Protein AF-A0A934I3N7-F1 (afdb_monomer)

Secondary structure (DSSP, 8-state):
-EEEHHHHHHHHHHHHHHHHHHHHHHHHHHHHTSTT-TTHHHHHTT-S-HHHHHHHHHHHHHHHHHHHHHHHHHHHIIIIIS-S-EEEHHHHHHHHHHHHHHHHHHH--------

Organism: NCBI:txid339861

Sequence (115 aa):
MNLTSISLSYFILGIAIAAIAAYLYFKLLVTKTSPESPQKDKIIGQMKDPESWRIKNVRMANVCMFWFIVSIIIFASIKFLFRVQLISIIYLLIYAVLIVLSFIFAARVEKKAST

Solvent-accessib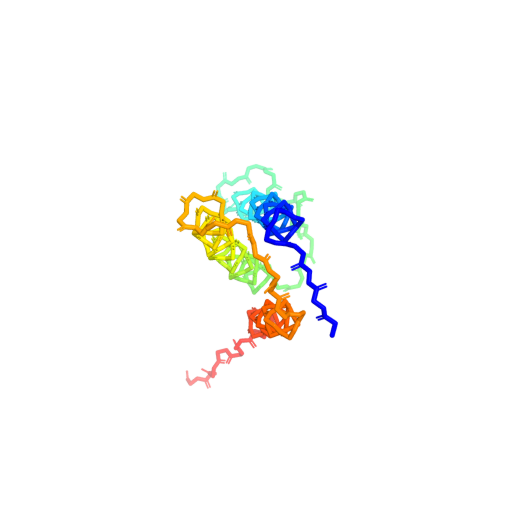le surface area (backbone atoms only — not comparable to full-atom values): 6219 Å² total; per-residue (Å²): 112,71,40,48,35,66,64,50,24,55,52,34,43,51,50,19,53,52,20,45,53,50,16,52,53,29,46,49,55,43,57,42,55,32,95,87,32,93,50,19,63,80,74,50,60,87,54,92,58,58,65,66,51,42,52,40,32,51,42,47,18,52,52,21,45,51,49,19,54,53,24,48,54,51,22,50,42,41,65,74,73,46,74,93,43,77,41,59,46,64,61,56,52,53,51,52,50,52,53,53,51,53,52,56,59,43,65,56,75,78,74,75,78,88,123

pLDDT: mean 87.74, std 12.42, range [36.28, 98.31]

Radius of gyration: 18.22 Å; Cα contacts (8 Å, |Δi|>4): 106; chains: 1; bounding box: 40×26×56 Å

Foldseek 3Di:
DWDKLVVVLVVLVVLLVVLVVLLVVLVVLLVCCPPPHPCNCVNCPPPPDVPLVSQLSVLSSVLSVVSNVVSVVSSCCSPPVDDTDIHDCVVVVVSVVVSVVSNVVSNDRPPPPPD

Nearest PDB structures (foldseek):
  6lg2-assembly1_A  TM=4.518E-01  e=8.253E+00  Corynebacterium glutamicum ATCC 13032
  8gmh-assembly2_E  TM=3.096E-01  e=4.746E+00  Streptococcus intermedius B196

Mean predicted aligned error: 6.36 Å

Structure (mmCIF, N/CA/C/O backbone):
data_AF-A0A934I3N7-F1
#
_entry.id   AF-A0A934I3N7-F1
#
loop_
_atom_site.group_PDB
_atom_site.id
_atom_site.type_symbol
_atom_site.label_atom_id
_atom_site.label_alt_id
_atom_site.label_comp_id
_atom_site.label_asym_id
_atom_site.label_entity_id
_atom_site.label_seq_id
_atom_site.pdbx_PDB_ins_code
_atom_site.Cartn_x
_atom_site.Cartn_y
_atom_site.Cartn_z
_atom_site.occupancy
_atom_site.B_iso_or_equiv
_atom_site.auth_seq_id
_atom_site.auth_comp_id
_atom_site.auth_asym_id
_atom_site.auth_atom_id
_atom_site.pdbx_PDB_model_num
ATOM 1 N N . MET A 1 1 ? 14.348 -15.223 -13.070 1.00 83.56 1 MET A N 1
ATOM 2 C CA . MET A 1 1 ? 13.288 -14.862 -14.037 1.00 83.56 1 MET A CA 1
ATOM 3 C C . MET A 1 1 ? 13.194 -13.347 -14.101 1.00 83.56 1 MET A C 1
ATOM 5 O O . MET A 1 1 ? 13.245 -12.718 -13.050 1.00 83.56 1 MET A O 1
ATOM 9 N N . ASN A 1 2 ? 13.095 -12.775 -15.300 1.00 89.12 2 ASN A N 1
ATOM 10 C CA . ASN A 1 2 ? 13.040 -11.326 -15.500 1.00 89.12 2 ASN A CA 1
ATOM 11 C C . ASN A 1 2 ? 11.679 -10.923 -16.075 1.00 89.12 2 ASN A C 1
ATOM 13 O O . ASN A 1 2 ? 11.071 -11.691 -16.816 1.00 89.12 2 ASN A O 1
ATOM 17 N N . LEU A 1 3 ? 11.219 -9.723 -15.733 1.00 87.12 3 LEU A N 1
ATOM 18 C CA . LEU A 1 3 ? 9.984 -9.117 -16.220 1.00 87.12 3 LEU A CA 1
ATOM 19 C C . LEU A 1 3 ? 10.317 -7.850 -17.004 1.00 87.12 3 LEU A C 1
ATOM 21 O O . LEU A 1 3 ? 11.291 -7.160 -16.701 1.00 87.12 3 LEU A O 1
ATOM 25 N N . THR A 1 4 ? 9.495 -7.513 -17.993 1.00 92.00 4 THR A N 1
ATOM 26 C CA . THR A 1 4 ? 9.647 -6.228 -18.685 1.00 92.00 4 THR A CA 1
ATOM 27 C C . THR A 1 4 ? 9.265 -5.081 -17.750 1.00 92.00 4 THR A C 1
ATOM 29 O O 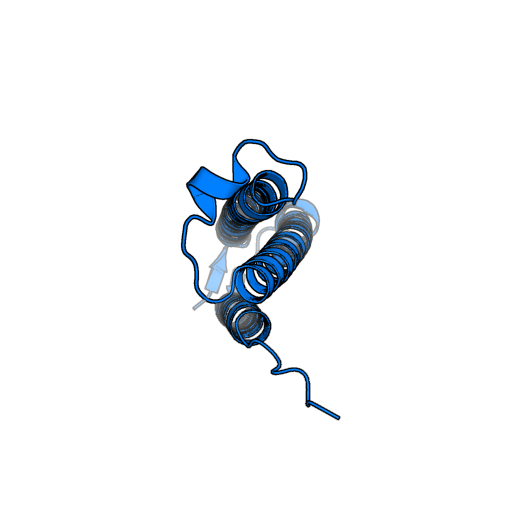. THR A 1 4 ? 8.309 -5.191 -16.974 1.00 92.00 4 THR A O 1
ATOM 32 N N . SER A 1 5 ? 9.978 -3.957 -17.834 1.00 90.12 5 SER A N 1
ATOM 33 C CA . SER A 1 5 ? 9.645 -2.751 -17.066 1.00 90.12 5 SER A CA 1
ATOM 34 C C . SER A 1 5 ? 8.216 -2.266 -17.335 1.00 90.12 5 SER A C 1
ATOM 36 O O . SER A 1 5 ? 7.541 -1.803 -16.418 1.00 90.12 5 SER A O 1
ATOM 38 N N . ILE A 1 6 ? 7.709 -2.464 -18.558 1.00 90.81 6 ILE A N 1
ATOM 39 C CA . ILE A 1 6 ? 6.329 -2.141 -18.940 1.00 90.81 6 ILE A CA 1
ATOM 40 C C . ILE A 1 6 ? 5.336 -2.955 -18.104 1.00 90.81 6 ILE A C 1
ATOM 42 O O . ILE A 1 6 ? 4.534 -2.364 -17.381 1.00 90.81 6 ILE A O 1
ATOM 46 N N . SER A 1 7 ? 5.409 -4.290 -18.148 1.00 91.69 7 SER A N 1
ATOM 47 C CA . SER A 1 7 ? 4.504 -5.157 -17.377 1.00 91.69 7 SER A CA 1
ATOM 48 C C . SER A 1 7 ? 4.611 -4.904 -15.874 1.00 91.69 7 SER A C 1
ATOM 50 O O . SER A 1 7 ? 3.598 -4.859 -15.179 1.00 91.69 7 SER A O 1
ATOM 52 N N . LEU A 1 8 ? 5.833 -4.681 -15.377 1.00 92.38 8 LEU A N 1
ATOM 53 C CA . LEU A 1 8 ? 6.070 -4.399 -13.966 1.00 92.38 8 LEU A CA 1
ATOM 54 C C . LEU A 1 8 ? 5.413 -3.081 -13.536 1.00 92.38 8 LEU A C 1
ATOM 56 O O . LEU A 1 8 ? 4.781 -3.041 -12.487 1.00 92.38 8 LEU A O 1
ATOM 60 N N . SER A 1 9 ? 5.501 -2.024 -14.352 1.00 93.94 9 SER A N 1
ATOM 61 C CA . SER A 1 9 ? 4.878 -0.733 -14.035 1.00 93.94 9 SER A CA 1
ATOM 62 C C . SER A 1 9 ? 3.363 -0.864 -13.840 1.00 93.94 9 SER A C 1
ATOM 64 O O . SER A 1 9 ? 2.836 -0.422 -12.823 1.00 93.94 9 SER A O 1
ATOM 66 N N . TYR A 1 10 ? 2.662 -1.549 -14.746 1.00 94.25 10 TYR A N 1
ATOM 67 C CA . TYR A 1 10 ? 1.216 -1.741 -14.626 1.00 94.25 1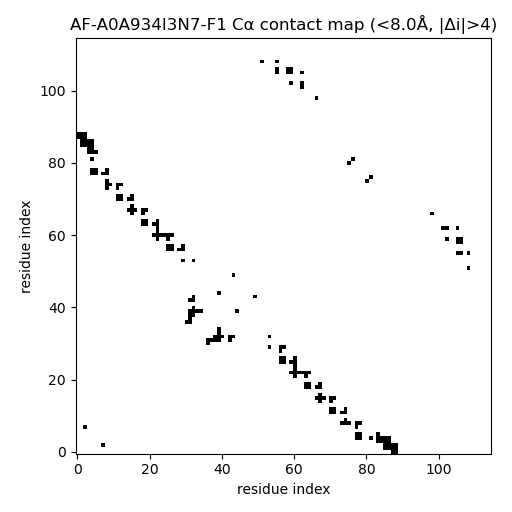0 TYR A CA 1
ATOM 68 C C . TYR A 1 10 ? 0.835 -2.651 -13.458 1.00 94.25 10 TYR A C 1
ATOM 70 O O . TYR A 1 10 ? -0.188 -2.420 -12.818 1.00 94.25 10 TYR A O 1
ATOM 78 N N . PHE A 1 11 ? 1.672 -3.635 -13.126 1.00 94.75 11 PHE A N 1
ATOM 79 C CA . PHE A 1 11 ? 1.468 -4.443 -11.928 1.00 94.75 11 PHE A CA 1
ATOM 80 C C . PHE A 1 11 ? 1.560 -3.597 -10.648 1.00 94.75 11 PHE A C 1
ATOM 82 O O . PHE A 1 11 ? 0.672 -3.661 -9.799 1.00 94.75 11 PHE A O 1
ATOM 89 N N . ILE A 1 12 ? 2.586 -2.744 -10.534 1.00 96.12 12 ILE A N 1
ATOM 90 C CA . ILE A 1 12 ? 2.736 -1.813 -9.405 1.00 96.12 12 ILE A CA 1
ATOM 91 C C . ILE A 1 12 ? 1.577 -0.804 -9.358 1.00 96.12 12 ILE A C 1
ATOM 93 O O . ILE A 1 12 ? 1.071 -0.502 -8.279 1.00 96.12 12 ILE A O 1
ATOM 97 N N . LEU A 1 13 ? 1.096 -0.327 -10.510 1.00 97.00 13 LEU A N 1
ATOM 98 C CA . LEU A 1 13 ? -0.098 0.520 -10.574 1.00 97.00 13 LEU A CA 1
ATOM 99 C C . LEU A 1 13 ? -1.344 -0.209 -10.047 1.00 97.00 13 LEU A C 1
ATOM 101 O O . LEU A 1 13 ? -2.131 0.380 -9.310 1.00 97.00 13 LEU A O 1
ATOM 105 N N . GLY A 1 14 ? -1.502 -1.495 -10.368 1.00 97.38 14 GLY A N 1
ATOM 106 C CA . GLY A 1 14 ? -2.565 -2.334 -9.813 1.00 97.38 14 GLY A CA 1
ATOM 107 C C . GLY A 1 14 ? -2.513 -2.406 -8.283 1.00 97.38 14 GLY A C 1
ATOM 108 O O . GLY A 1 14 ? -3.543 -2.253 -7.625 1.00 97.38 14 GLY A O 1
ATOM 109 N N . ILE A 1 15 ? -1.313 -2.544 -7.708 1.00 96.94 15 ILE A N 1
ATOM 110 C CA . ILE A 1 15 ? -1.116 -2.491 -6.250 1.00 96.94 15 ILE A CA 1
ATOM 111 C C . ILE A 1 15 ? -1.499 -1.117 -5.695 1.00 96.94 15 ILE A C 1
ATOM 113 O O . ILE A 1 15 ? -2.189 -1.054 -4.679 1.00 96.94 15 ILE A O 1
ATOM 117 N N . ALA A 1 16 ? -1.124 -0.022 -6.365 1.00 97.94 16 ALA A N 1
ATOM 118 C CA . ALA A 1 16 ? -1.509 1.325 -5.946 1.00 97.94 16 ALA A CA 1
ATOM 119 C C . ALA A 1 16 ? -3.038 1.479 -5.874 1.00 97.94 16 ALA A C 1
ATOM 121 O O . ALA A 1 16 ? -3.569 1.958 -4.871 1.00 97.94 16 ALA A O 1
ATOM 122 N N . ILE A 1 17 ? -3.755 1.022 -6.905 1.00 98.25 17 ILE A N 1
ATOM 123 C CA . ILE A 1 17 ? -5.223 1.074 -6.962 1.00 98.25 17 ILE A CA 1
ATOM 124 C C . ILE A 1 17 ? -5.845 0.242 -5.830 1.00 98.25 17 ILE A C 1
ATOM 126 O O . ILE A 1 17 ? -6.752 0.711 -5.140 1.00 98.25 17 ILE A O 1
ATOM 130 N N . ALA A 1 18 ? -5.337 -0.968 -5.587 1.00 97.81 18 ALA A N 1
ATOM 131 C CA . ALA A 1 18 ? -5.803 -1.799 -4.481 1.00 97.81 18 ALA A CA 1
ATOM 132 C C . ALA A 1 18 ? -5.543 -1.137 -3.114 1.00 97.81 18 ALA A C 1
ATOM 134 O O . ALA A 1 18 ? -6.413 -1.142 -2.242 1.00 97.81 18 ALA A O 1
ATOM 135 N N . ALA A 1 19 ? -4.373 -0.518 -2.938 1.00 97.38 19 ALA A N 1
ATOM 136 C CA . ALA A 1 19 ? -3.985 0.153 -1.705 1.00 97.38 19 ALA A CA 1
ATOM 137 C C . ALA A 1 19 ? -4.865 1.378 -1.407 1.00 97.38 19 ALA A C 1
ATOM 139 O O . ALA A 1 19 ? -5.324 1.530 -0.275 1.00 97.38 19 ALA A O 1
ATOM 140 N N . ILE A 1 20 ? -5.171 2.219 -2.403 1.00 98.06 20 ILE A N 1
ATOM 141 C CA . ILE A 1 20 ? -6.065 3.367 -2.187 1.00 98.06 20 ILE A CA 1
ATOM 142 C C . ILE A 1 20 ? -7.509 2.924 -1.923 1.00 98.06 20 ILE A C 1
ATOM 144 O O . ILE A 1 20 ? -8.165 3.484 -1.046 1.00 98.06 20 ILE A O 1
ATOM 148 N N . ALA A 1 21 ? -7.996 1.877 -2.599 1.00 98.00 21 ALA A N 1
ATOM 149 C CA . ALA A 1 21 ? -9.319 1.317 -2.325 1.00 98.00 21 ALA A CA 1
ATOM 150 C C . ALA A 1 21 ? -9.418 0.785 -0.883 1.00 98.00 21 ALA A C 1
ATOM 152 O O . ALA A 1 21 ? -10.376 1.091 -0.170 1.00 98.00 21 ALA A O 1
ATOM 153 N N . ALA A 1 22 ? -8.396 0.058 -0.419 1.00 96.62 22 ALA A N 1
ATOM 154 C CA . ALA A 1 22 ? -8.313 -0.424 0.957 1.00 96.62 22 ALA A CA 1
ATOM 155 C C . ALA A 1 22 ? -8.206 0.727 1.973 1.00 96.62 22 ALA A C 1
ATOM 157 O O . ALA A 1 22 ? -8.883 0.704 3.002 1.00 96.62 22 ALA A O 1
ATOM 158 N N . TYR A 1 23 ? -7.420 1.769 1.675 1.00 97.44 23 TYR A N 1
ATOM 159 C CA . TYR A 1 23 ? -7.356 2.979 2.498 1.00 97.44 23 TYR A CA 1
ATOM 160 C C . TYR A 1 23 ? -8.738 3.608 2.671 1.00 97.44 23 TYR A C 1
ATOM 162 O O . TYR A 1 23 ? -9.160 3.845 3.803 1.00 97.44 23 TYR A O 1
ATOM 170 N N . LEU A 1 24 ? -9.453 3.845 1.567 1.00 96.94 24 LEU A N 1
ATOM 171 C CA . LEU A 1 24 ? -10.787 4.439 1.596 1.00 96.94 24 LEU A CA 1
ATOM 172 C C . LEU A 1 24 ? -11.756 3.569 2.395 1.00 96.94 24 LEU A C 1
ATOM 174 O O . LEU A 1 24 ? -12.498 4.092 3.224 1.00 96.94 24 LEU A O 1
ATOM 178 N N . TYR A 1 25 ? -11.703 2.249 2.215 1.00 95.38 25 TYR A N 1
ATOM 179 C CA . TYR A 1 25 ? -12.501 1.306 2.991 1.00 95.38 25 TYR A CA 1
ATOM 180 C C . TYR A 1 25 ? -12.263 1.450 4.503 1.00 95.38 25 TYR A C 1
ATOM 182 O O . TYR A 1 25 ? -13.203 1.712 5.258 1.00 95.38 25 TYR A O 1
ATOM 190 N N . PHE A 1 26 ? -11.010 1.357 4.960 1.00 94.12 26 PHE A N 1
ATOM 191 C CA . PHE A 1 26 ? -10.689 1.475 6.385 1.00 94.12 26 PHE A CA 1
ATOM 192 C C . PHE A 1 26 ? -10.971 2.876 6.933 1.00 94.12 26 PHE A C 1
ATOM 194 O O . PHE A 1 26 ? -11.465 3.018 8.053 1.00 94.12 26 PHE A O 1
ATOM 201 N N . LYS A 1 27 ? -10.718 3.922 6.143 1.00 93.62 27 LYS A N 1
ATOM 202 C CA . LYS A 1 27 ? -11.010 5.304 6.525 1.00 93.62 27 LYS A CA 1
ATOM 203 C C . LYS A 1 27 ? -12.508 5.517 6.725 1.00 93.62 27 LYS A C 1
ATOM 205 O O . LYS A 1 27 ? -12.899 6.112 7.726 1.00 93.62 27 LYS A O 1
ATOM 210 N N . LEU A 1 28 ? -13.344 4.992 5.828 1.00 91.81 28 LEU A N 1
ATOM 211 C CA . LEU A 1 28 ? -14.800 5.054 5.952 1.00 91.81 28 LEU A CA 1
ATOM 212 C C . LEU A 1 28 ? -15.294 4.325 7.201 1.00 91.81 28 LEU A C 1
ATOM 214 O O . LEU A 1 28 ? -16.147 4.861 7.907 1.00 91.81 28 LEU A O 1
ATOM 218 N N . LEU A 1 29 ? -14.747 3.144 7.502 1.00 89.62 29 LEU A N 1
ATOM 219 C CA . LEU A 1 29 ? -15.067 2.416 8.731 1.00 89.62 29 LEU A CA 1
ATOM 220 C C . LEU A 1 29 ? -14.755 3.252 9.974 1.00 89.62 29 LEU A C 1
ATOM 222 O O . LEU A 1 29 ? -15.611 3.386 10.845 1.00 89.62 29 LEU A O 1
ATOM 226 N N . VAL A 1 30 ? -13.571 3.864 10.040 1.00 89.50 30 VAL A N 1
ATOM 227 C CA . VAL A 1 30 ? -13.171 4.721 11.167 1.00 89.50 30 VAL A CA 1
ATOM 228 C C . VAL A 1 30 ? -14.085 5.940 11.295 1.00 89.50 30 VAL A C 1
ATOM 230 O O . VAL A 1 30 ? -14.549 6.244 12.391 1.00 89.50 30 VAL A O 1
ATOM 233 N N . THR A 1 31 ? -14.385 6.631 10.193 1.00 86.88 31 THR A N 1
ATOM 234 C CA . THR A 1 31 ? -15.231 7.833 10.229 1.00 86.88 31 THR A CA 1
ATOM 235 C C . THR A 1 31 ? -16.661 7.500 10.653 1.00 86.88 31 THR A C 1
ATOM 237 O O . THR A 1 31 ? -17.229 8.180 11.504 1.00 86.88 31 THR A O 1
ATOM 240 N N . LYS A 1 32 ? -17.241 6.417 10.122 1.00 85.12 32 LYS A N 1
ATOM 241 C CA . LYS A 1 32 ? -18.614 6.005 10.452 1.00 85.12 32 LYS A CA 1
ATOM 242 C C . LYS A 1 32 ? -18.768 5.442 11.867 1.00 85.12 32 LYS A C 1
ATOM 244 O O . LYS A 1 32 ? -19.892 5.381 12.358 1.00 85.12 32 LYS A O 1
ATOM 249 N N . THR A 1 33 ? -17.668 5.066 12.517 1.00 83.06 33 THR A N 1
ATOM 250 C CA . THR A 1 33 ? -17.623 4.576 13.907 1.00 83.06 33 THR A CA 1
ATOM 251 C C . THR A 1 33 ? -17.178 5.644 14.913 1.00 83.06 33 THR A C 1
ATOM 253 O O . THR A 1 33 ? -16.982 5.342 16.089 1.00 83.06 33 THR A O 1
ATOM 256 N N . SER A 1 34 ? -17.042 6.904 14.480 1.00 78.12 34 SER A N 1
ATOM 257 C CA . SER A 1 34 ? -16.774 8.042 15.368 1.00 78.12 34 SER A CA 1
ATOM 258 C C . SER A 1 34 ? -17.908 8.242 16.394 1.00 78.12 34 SER A C 1
ATOM 260 O O . SER A 1 34 ? -19.063 7.971 16.053 1.00 78.12 34 SER A O 1
ATOM 262 N N . PRO A 1 35 ? -17.630 8.734 17.623 1.00 71.75 35 PRO A N 1
ATOM 263 C CA . PRO A 1 35 ? -18.644 8.961 18.661 1.00 71.75 35 PRO A CA 1
ATOM 264 C C . PRO A 1 35 ? -19.837 9.816 18.219 1.00 71.75 35 PRO A C 1
ATOM 266 O O . PRO A 1 35 ? -20.935 9.621 18.723 1.00 71.75 35 PRO A O 1
ATOM 269 N N . GLU A 1 36 ? -19.620 10.716 17.263 1.00 74.44 36 GLU A N 1
ATOM 270 C CA . GLU A 1 36 ? -20.614 11.660 16.737 1.00 74.44 36 GLU A CA 1
ATOM 271 C C . GLU A 1 36 ? -21.421 11.102 15.547 1.00 74.44 36 GLU A C 1
ATOM 273 O O . GLU A 1 36 ? -22.320 11.763 15.034 1.00 74.44 36 GLU A O 1
ATOM 278 N N . SER A 1 37 ? -21.105 9.893 15.065 1.00 74.81 37 SER A N 1
ATOM 279 C CA . SER A 1 37 ? -21.750 9.315 13.883 1.00 74.81 37 SER A CA 1
ATOM 280 C C . SER A 1 37 ? -23.062 8.602 14.241 1.00 74.81 37 SER A C 1
ATOM 282 O O . SER A 1 37 ? -23.042 7.664 15.041 1.00 74.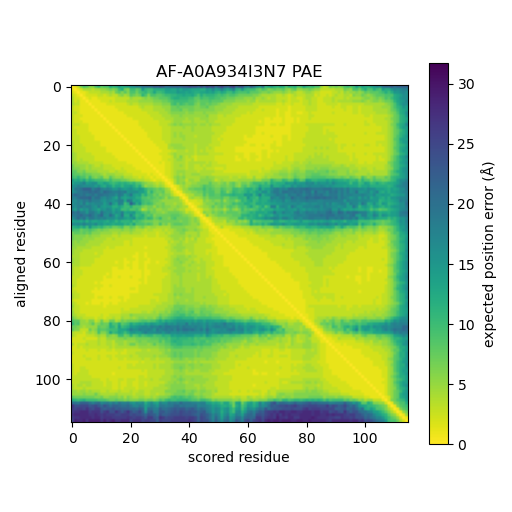81 37 SER A O 1
ATOM 284 N N . PRO A 1 38 ? -24.184 8.900 13.558 1.00 71.62 38 PRO A N 1
ATOM 285 C CA . PRO A 1 38 ? -25.447 8.179 13.747 1.00 71.62 38 PRO A CA 1
ATOM 286 C C . PRO A 1 38 ? -25.384 6.718 13.266 1.00 71.62 38 PRO A C 1
ATOM 288 O O . PRO A 1 38 ? -26.271 5.924 13.559 1.00 71.62 38 PRO A O 1
ATOM 291 N N . GLN A 1 39 ? -24.341 6.335 12.515 1.00 74.88 39 GLN A N 1
ATOM 292 C CA . GLN A 1 39 ? -24.134 4.959 12.039 1.00 74.88 39 GLN A CA 1
ATOM 293 C C . GLN A 1 39 ? -23.287 4.110 12.997 1.00 74.88 39 GLN A C 1
ATOM 295 O O . GLN A 1 39 ? -23.070 2.927 12.722 1.00 74.88 39 GLN A O 1
ATOM 300 N N . LYS A 1 40 ? -22.817 4.688 14.111 1.00 74.62 40 LYS A N 1
ATOM 301 C CA . LYS A 1 40 ? -21.937 4.028 15.079 1.00 74.62 40 LYS A CA 1
ATOM 302 C C . LYS A 1 40 ? -22.539 2.723 15.599 1.00 74.62 40 LYS A C 1
ATOM 304 O O . LYS A 1 40 ? -21.903 1.679 15.476 1.00 74.62 40 LYS A O 1
ATOM 309 N N . ASP A 1 41 ? -23.777 2.755 16.082 1.00 73.38 41 ASP A N 1
ATOM 310 C CA . ASP A 1 41 ? -24.421 1.585 16.697 1.00 73.38 41 ASP A CA 1
ATOM 311 C C . ASP A 1 41 ? -24.730 0.478 15.681 1.00 73.38 41 ASP A C 1
ATOM 313 O O . ASP A 1 41 ? -24.736 -0.700 16.027 1.00 73.38 41 ASP A O 1
ATOM 317 N N . LYS A 1 42 ? -24.887 0.826 14.395 1.00 77.31 42 LYS A N 1
ATOM 318 C CA . LYS A 1 42 ? -25.091 -0.150 13.312 1.00 77.31 42 LYS A CA 1
ATOM 319 C C . LYS A 1 42 ? -23.816 -0.924 12.958 1.00 77.31 42 LYS A C 1
ATOM 321 O O . LYS A 1 42 ? -23.907 -2.049 12.477 1.00 77.31 42 LYS A O 1
ATOM 326 N N . ILE A 1 43 ? -22.643 -0.316 13.144 1.00 74.50 43 ILE A N 1
ATOM 327 C CA . ILE A 1 43 ? -21.347 -0.903 12.763 1.00 74.50 43 ILE A CA 1
ATOM 328 C C . ILE A 1 43 ? -20.651 -1.533 13.972 1.00 74.50 43 ILE A C 1
ATOM 330 O O . ILE A 1 43 ? -20.097 -2.622 13.862 1.00 74.50 43 ILE A O 1
ATOM 334 N N . ILE A 1 44 ? -20.674 -0.849 15.116 1.00 76.62 44 ILE A N 1
ATOM 335 C CA . ILE A 1 44 ? -20.037 -1.309 16.351 1.00 76.62 44 ILE A CA 1
ATOM 336 C C . ILE A 1 44 ? -20.949 -2.280 17.113 1.00 76.62 44 ILE A C 1
ATOM 338 O O . ILE A 1 44 ? -20.461 -3.273 17.652 1.00 76.62 44 ILE A O 1
ATOM 342 N N . GLY A 1 45 ? -22.261 -2.023 17.143 1.00 77.00 45 GLY A N 1
ATOM 343 C CA . GLY A 1 45 ? -23.248 -2.868 17.818 1.00 77.00 45 GLY A CA 1
ATOM 344 C C . GLY A 1 45 ? -22.832 -3.240 19.243 1.00 77.00 45 GLY A C 1
ATOM 345 O O . GLY A 1 45 ? -22.523 -2.373 20.056 1.00 77.00 45 GLY A O 1
ATOM 346 N N . GLN A 1 46 ? -22.783 -4.547 19.524 1.00 79.19 46 GLN A N 1
ATOM 347 C CA . GLN A 1 46 ? -22.336 -5.110 20.806 1.00 79.19 46 GLN A CA 1
ATOM 348 C C . GLN A 1 46 ? -20.877 -5.606 20.787 1.00 79.19 46 GLN A C 1
ATOM 350 O O . GLN A 1 46 ? -20.544 -6.609 21.420 1.00 79.19 46 GLN A O 1
ATOM 355 N N . MET A 1 47 ? -19.983 -4.948 20.039 1.00 81.50 47 MET A N 1
ATOM 356 C CA . MET A 1 47 ? -18.557 -5.292 20.068 1.00 81.50 47 MET A CA 1
ATOM 357 C C . MET A 1 47 ? -17.978 -5.188 21.481 1.00 81.50 47 MET A C 1
ATOM 359 O O . MET A 1 47 ? -18.113 -4.171 22.153 1.00 81.50 47 MET A O 1
ATOM 363 N N . LYS A 1 48 ? -17.236 -6.228 21.879 1.00 79.88 48 LYS A N 1
ATOM 364 C CA . LYS A 1 48 ? -16.566 -6.314 23.183 1.00 79.88 48 LYS A CA 1
ATOM 365 C C . LYS A 1 48 ? -15.514 -5.217 23.405 1.00 79.88 48 LYS A C 1
ATOM 367 O O . LYS A 1 48 ? -15.364 -4.757 24.529 1.00 79.88 48 LYS A O 1
ATOM 372 N N . ASP A 1 49 ? -14.774 -4.832 22.362 1.00 83.88 49 ASP A N 1
ATOM 373 C CA . ASP A 1 49 ? -13.726 -3.801 22.438 1.00 83.88 49 ASP A CA 1
ATOM 374 C C . ASP A 1 49 ? -13.689 -2.936 21.160 1.00 83.88 49 ASP A C 1
ATOM 376 O O . ASP A 1 49 ? -12.927 -3.205 20.220 1.00 83.88 49 ASP A O 1
ATOM 380 N N . PRO A 1 50 ? -14.555 -1.912 21.087 1.00 84.62 50 PRO A N 1
ATOM 381 C CA . PRO A 1 50 ? -14.706 -1.087 19.896 1.00 84.62 50 PRO A CA 1
ATOM 382 C C . PRO A 1 50 ? -13.549 -0.107 19.680 1.00 84.62 50 PRO A C 1
ATOM 384 O O . PRO A 1 50 ? -13.223 0.217 18.536 1.00 84.62 50 PRO A O 1
ATOM 387 N N . GLU A 1 51 ? -12.888 0.340 20.750 1.00 84.62 51 GLU A N 1
ATOM 388 C CA . GLU A 1 51 ? -11.759 1.269 20.649 1.00 84.62 51 GLU A CA 1
ATOM 389 C C . GLU A 1 51 ? -10.522 0.578 20.076 1.00 84.62 51 GLU A C 1
ATOM 391 O O . GLU A 1 51 ? -9.930 1.090 19.122 1.00 84.62 51 GLU A O 1
ATOM 396 N N . SER A 1 52 ? -10.167 -0.619 20.556 1.00 86.38 52 SER A N 1
ATOM 397 C CA . SER A 1 52 ? -9.049 -1.372 19.970 1.00 86.38 52 SER A CA 1
ATOM 398 C C . SER A 1 52 ? -9.307 -1.727 18.506 1.00 86.38 52 SER A C 1
ATOM 400 O O . SER A 1 52 ? -8.395 -1.656 17.675 1.00 86.38 52 SER A O 1
ATOM 402 N N . TRP A 1 53 ? -10.555 -2.059 18.156 1.00 87.81 53 TRP A N 1
ATOM 403 C CA . TRP A 1 53 ? -10.946 -2.284 16.766 1.00 87.81 53 TRP A CA 1
ATOM 404 C C . TRP A 1 53 ? -10.760 -1.017 15.921 1.00 87.81 53 TRP A C 1
ATOM 406 O O . TRP A 1 53 ? -10.162 -1.074 14.842 1.00 87.81 53 TRP A O 1
ATOM 416 N N . ARG A 1 54 ? -11.195 0.147 16.414 1.00 87.88 54 ARG A N 1
ATOM 417 C CA . ARG A 1 54 ? -11.036 1.427 15.710 1.00 87.88 54 ARG A CA 1
ATOM 418 C C . ARG A 1 54 ? -9.563 1.787 15.519 1.00 87.88 54 ARG A C 1
ATOM 420 O O . ARG A 1 54 ? -9.167 2.118 14.402 1.00 87.88 54 ARG A O 1
ATOM 427 N N . ILE A 1 55 ? -8.736 1.650 16.558 1.00 89.44 55 ILE A N 1
ATOM 428 C CA . ILE A 1 55 ? -7.283 1.889 16.496 1.00 89.44 55 ILE A CA 1
ATOM 429 C C . ILE A 1 55 ? -6.632 0.992 15.438 1.00 89.44 55 ILE A C 1
ATOM 431 O O . ILE A 1 55 ? -5.824 1.465 14.635 1.00 89.44 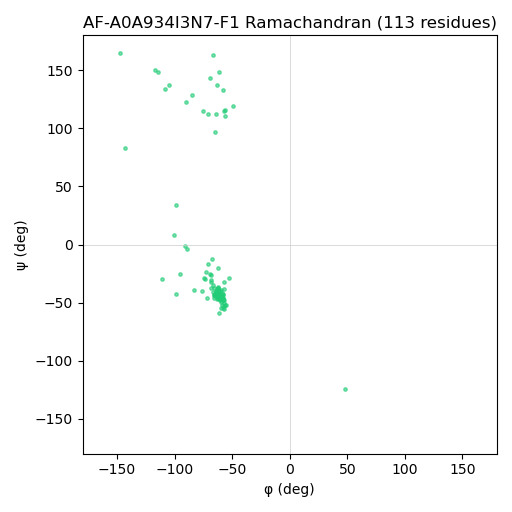55 ILE A O 1
ATOM 435 N N . LYS A 1 56 ? -7.011 -0.290 15.385 1.00 90.50 56 LYS A N 1
ATOM 436 C CA . LYS A 1 56 ? -6.512 -1.221 14.367 1.00 90.50 56 LYS A CA 1
ATOM 437 C C . LYS A 1 56 ? -6.874 -0.759 12.954 1.00 90.50 56 LYS A C 1
ATOM 439 O O . LYS A 1 56 ? -6.006 -0.748 12.086 1.00 90.50 56 LYS A O 1
ATOM 444 N N . ASN A 1 57 ? -8.114 -0.330 12.719 1.00 92.50 57 ASN A N 1
ATOM 445 C CA . ASN A 1 57 ? -8.531 0.166 11.404 1.00 92.50 57 ASN A CA 1
ATOM 446 C C . ASN A 1 57 ? -7.839 1.482 11.018 1.00 92.50 57 ASN A C 1
ATOM 448 O O . ASN A 1 57 ? -7.480 1.652 9.856 1.00 92.50 57 ASN A O 1
ATOM 452 N N . VAL A 1 58 ? -7.570 2.380 11.974 1.00 93.38 58 VAL A N 1
ATOM 453 C CA . VAL A 1 58 ? -6.750 3.584 11.732 1.00 93.38 58 VAL A CA 1
ATOM 454 C C . VAL A 1 58 ? -5.337 3.201 11.289 1.00 93.38 58 VAL A C 1
ATOM 456 O O . VAL A 1 58 ? -4.848 3.716 10.284 1.00 93.38 58 VAL A O 1
ATOM 459 N N . ARG A 1 59 ? -4.686 2.268 12.000 1.00 93.75 59 ARG A N 1
ATOM 460 C CA . ARG A 1 59 ? -3.349 1.770 11.632 1.00 93.75 59 ARG A CA 1
ATOM 461 C C . ARG A 1 59 ? -3.357 1.142 10.234 1.00 93.75 59 ARG A C 1
ATOM 463 O O . ARG A 1 59 ? -2.486 1.456 9.427 1.00 93.75 59 ARG A O 1
ATOM 470 N N . MET A 1 60 ? -4.365 0.326 9.923 1.00 95.12 60 MET A N 1
ATOM 471 C CA . MET A 1 60 ? -4.524 -0.287 8.599 1.00 95.12 60 MET A CA 1
ATOM 472 C C . MET A 1 60 ? -4.726 0.744 7.491 1.00 95.12 60 MET A C 1
ATOM 474 O O . MET A 1 60 ? -4.084 0.636 6.447 1.00 95.12 60 MET A O 1
ATOM 478 N N . ALA A 1 61 ? -5.553 1.769 7.721 1.00 96.06 61 ALA A N 1
ATOM 479 C CA . ALA A 1 61 ? -5.714 2.870 6.778 1.00 96.06 61 ALA A CA 1
ATOM 480 C C . ALA A 1 61 ? -4.360 3.542 6.495 1.00 96.06 61 ALA A C 1
ATOM 482 O O . ALA A 1 61 ? -3.980 3.701 5.338 1.00 96.06 61 ALA A O 1
ATOM 483 N N . ASN A 1 62 ? -3.581 3.855 7.533 1.00 95.38 62 ASN A N 1
ATOM 484 C CA . ASN A 1 62 ? -2.275 4.495 7.365 1.00 95.38 62 ASN A CA 1
ATOM 485 C C . ASN A 1 62 ? -1.286 3.624 6.574 1.00 95.38 62 A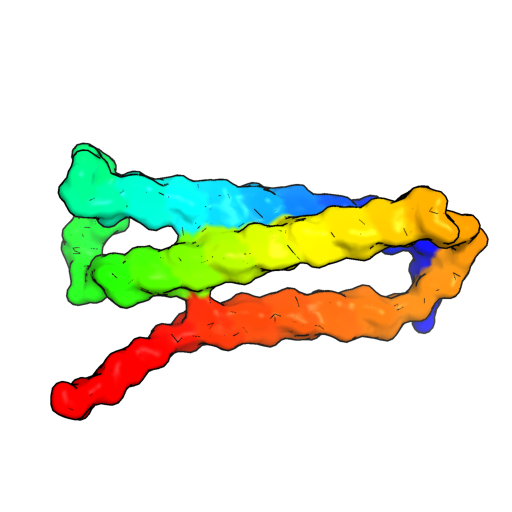SN A C 1
ATOM 487 O O . ASN A 1 62 ? -0.608 4.137 5.687 1.00 95.38 62 ASN A O 1
ATOM 491 N N . VAL A 1 63 ? -1.236 2.312 6.836 1.00 96.75 63 VAL A N 1
ATOM 492 C CA . VAL A 1 63 ? -0.398 1.379 6.060 1.00 96.75 63 VAL A CA 1
ATOM 493 C C . VAL A 1 63 ? -0.831 1.317 4.598 1.00 96.75 63 VAL A C 1
ATOM 495 O O . VAL A 1 63 ? 0.018 1.354 3.709 1.00 96.75 63 VAL A O 1
ATOM 498 N N . CYS A 1 64 ? -2.137 1.273 4.326 1.00 97.44 64 CYS A N 1
ATOM 499 C CA . CYS A 1 64 ? -2.651 1.289 2.957 1.00 97.44 64 CYS A CA 1
ATOM 500 C C . CYS A 1 64 ? -2.277 2.591 2.233 1.00 97.44 64 CYS A C 1
ATOM 502 O O . CYS A 1 64 ? -1.816 2.550 1.095 1.00 97.44 64 CYS A O 1
ATOM 504 N N . MET A 1 65 ? -2.403 3.739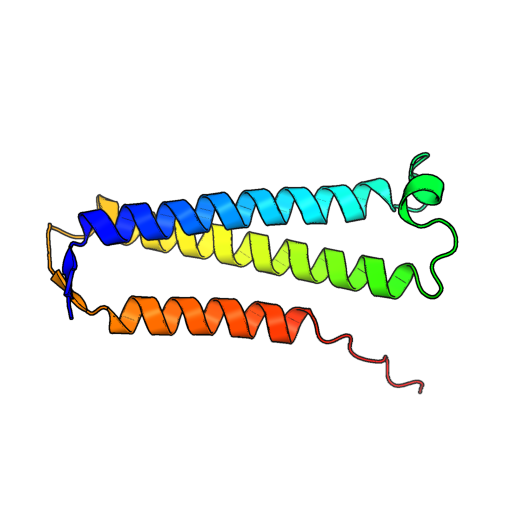 2.905 1.00 97.75 65 MET A N 1
ATOM 505 C CA . MET A 1 65 ? -2.013 5.035 2.343 1.00 97.75 65 MET A CA 1
ATOM 506 C C . MET A 1 65 ? -0.508 5.106 2.059 1.00 97.75 65 MET A C 1
ATOM 508 O O . MET A 1 65 ? -0.101 5.569 0.995 1.00 97.75 65 MET A O 1
ATOM 512 N N . PHE A 1 66 ? 0.321 4.607 2.978 1.00 97.69 66 PHE A N 1
ATOM 513 C CA . PHE A 1 66 ? 1.766 4.512 2.782 1.00 97.69 66 PHE A CA 1
ATOM 514 C C . PHE A 1 66 ? 2.105 3.692 1.531 1.00 97.69 66 PHE A C 1
ATOM 516 O O . PHE A 1 66 ? 2.833 4.166 0.659 1.00 97.69 66 PHE A O 1
ATOM 523 N N . TRP A 1 67 ? 1.528 2.494 1.397 1.00 98.00 67 TRP A N 1
ATOM 524 C CA . TRP A 1 67 ? 1.794 1.636 0.244 1.00 98.00 67 TRP A CA 1
ATOM 525 C C . TRP A 1 67 ? 1.228 2.187 -1.059 1.00 98.00 67 TRP A C 1
ATOM 527 O O . TRP A 1 67 ? 1.853 1.987 -2.098 1.00 98.00 67 TRP A O 1
ATOM 537 N N . PHE A 1 68 ? 0.123 2.935 -1.030 1.00 98.31 68 PHE A N 1
ATOM 538 C CA . PHE A 1 68 ? -0.346 3.687 -2.192 1.00 98.31 68 PHE A CA 1
ATOM 539 C C . PHE A 1 68 ? 0.713 4.691 -2.666 1.00 98.31 68 PHE A C 1
ATOM 541 O O . PHE A 1 68 ? 1.113 4.648 -3.829 1.00 98.31 68 PHE A O 1
ATOM 548 N N . ILE A 1 69 ? 1.224 5.537 -1.764 1.00 98.12 69 ILE A N 1
ATOM 549 C CA . ILE A 1 69 ? 2.242 6.548 -2.091 1.00 98.12 69 ILE A CA 1
ATOM 550 C C . ILE A 1 69 ? 3.507 5.880 -2.644 1.00 98.12 69 ILE A C 1
ATOM 552 O O . ILE A 1 69 ? 3.981 6.249 -3.718 1.00 98.12 69 ILE A O 1
ATOM 556 N N . VAL A 1 70 ? 4.023 4.85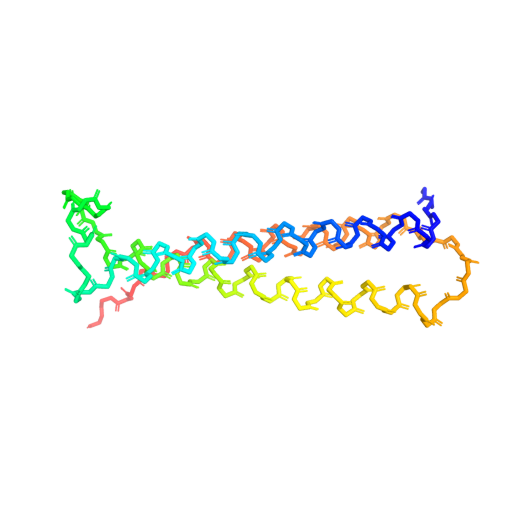8 -1.955 1.00 97.81 70 VAL A N 1
ATOM 557 C CA . VAL A 1 70 ? 5.214 4.116 -2.393 1.00 97.81 70 VAL A CA 1
ATOM 558 C C . VAL A 1 70 ? 4.991 3.468 -3.762 1.00 97.81 70 VAL A C 1
ATOM 560 O O . VAL A 1 70 ? 5.854 3.572 -4.633 1.00 97.81 70 VAL A O 1
ATOM 563 N N . SER A 1 71 ? 3.831 2.841 -3.989 1.00 97.62 71 SER A N 1
ATOM 564 C CA . SER A 1 71 ? 3.495 2.225 -5.281 1.00 97.62 71 SER A CA 1
ATOM 565 C C . SER A 1 71 ? 3.464 3.258 -6.403 1.00 97.62 71 SER A C 1
ATOM 567 O O . SER A 1 71 ? 4.010 3.008 -7.472 1.00 97.62 71 SER A O 1
ATOM 569 N N . ILE A 1 72 ? 2.873 4.433 -6.170 1.00 97.69 72 ILE A N 1
ATOM 570 C CA . ILE A 1 72 ? 2.820 5.507 -7.168 1.00 97.69 72 ILE A CA 1
ATOM 571 C C . ILE A 1 72 ? 4.218 6.033 -7.495 1.00 97.69 72 ILE A C 1
ATOM 573 O O . ILE A 1 72 ? 4.531 6.214 -8.671 1.00 97.69 72 ILE A O 1
ATOM 577 N N . ILE A 1 73 ? 5.080 6.220 -6.491 1.00 97.00 73 ILE A N 1
ATOM 578 C CA . ILE A 1 73 ? 6.468 6.657 -6.705 1.00 97.00 73 ILE A CA 1
ATOM 579 C C . ILE A 1 73 ? 7.232 5.625 -7.541 1.00 97.00 73 ILE A C 1
ATOM 581 O O . ILE A 1 73 ? 7.888 5.985 -8.522 1.00 97.00 73 ILE A O 1
ATOM 585 N N . ILE A 1 74 ? 7.124 4.338 -7.197 1.00 95.31 74 ILE A N 1
ATOM 586 C CA . ILE A 1 74 ? 7.787 3.257 -7.937 1.00 95.31 74 ILE A CA 1
ATOM 587 C C . ILE A 1 74 ? 7.227 3.161 -9.360 1.00 95.31 74 ILE A C 1
ATOM 589 O O . ILE A 1 74 ? 7.999 3.067 -10.312 1.00 95.31 74 ILE A O 1
ATOM 593 N N . PHE A 1 75 ? 5.905 3.235 -9.528 1.00 95.94 75 PHE A N 1
ATOM 594 C CA . PHE A 1 75 ? 5.257 3.245 -10.837 1.00 95.94 75 PHE A CA 1
ATOM 595 C C . PHE A 1 75 ? 5.773 4.391 -11.706 1.00 95.94 75 PHE A C 1
ATOM 597 O O . PHE A 1 75 ? 6.231 4.142 -12.819 1.00 95.94 75 PHE A O 1
ATOM 604 N N . ALA A 1 76 ? 5.744 5.624 -11.195 1.00 94.94 76 ALA A N 1
ATOM 605 C CA . ALA A 1 76 ? 6.214 6.795 -11.923 1.00 94.94 76 ALA A CA 1
ATOM 606 C C . ALA A 1 76 ? 7.699 6.663 -12.286 1.00 94.94 76 ALA A C 1
ATOM 608 O O . ALA A 1 76 ? 8.091 6.959 -13.415 1.00 94.94 76 ALA A O 1
ATOM 609 N N . SER A 1 77 ? 8.506 6.126 -11.369 1.00 92.62 77 SER A N 1
ATOM 610 C CA . SER A 1 77 ? 9.922 5.859 -11.617 1.00 92.62 77 SER A CA 1
ATOM 611 C C . SER A 1 77 ? 10.107 4.886 -12.777 1.00 92.62 77 SER A C 1
ATOM 613 O O . SER A 1 77 ? 10.761 5.214 -13.762 1.00 92.62 77 SER A O 1
ATOM 615 N N . ILE A 1 78 ? 9.469 3.716 -12.723 1.00 91.75 78 ILE A N 1
ATOM 616 C CA . ILE A 1 78 ? 9.580 2.695 -13.775 1.00 91.75 78 ILE A CA 1
ATOM 617 C C . ILE A 1 78 ? 9.015 3.195 -15.109 1.00 91.75 78 ILE A C 1
ATOM 619 O O . ILE A 1 78 ? 9.597 2.918 -16.155 1.00 91.75 78 ILE A O 1
ATOM 623 N N . LYS A 1 79 ? 7.895 3.925 -15.085 1.00 90.75 79 LYS A N 1
ATOM 624 C CA . LYS A 1 79 ? 7.174 4.346 -16.289 1.00 90.75 79 LYS A CA 1
ATOM 625 C C . LYS A 1 79 ? 7.847 5.504 -17.025 1.00 90.75 79 LYS A C 1
ATOM 627 O O . LYS A 1 79 ? 7.826 5.499 -18.253 1.00 90.75 79 LYS A O 1
ATOM 632 N N . PHE A 1 80 ? 8.386 6.487 -16.300 1.00 89.44 80 PHE A N 1
ATOM 633 C CA . PHE A 1 80 ? 8.866 7.742 -16.890 1.00 89.44 80 PHE A CA 1
ATOM 634 C C . PHE A 1 80 ? 10.389 7.904 -16.857 1.00 89.44 80 PHE A C 1
ATOM 636 O O . PHE A 1 80 ? 10.932 8.554 -17.745 1.00 89.44 80 PHE A O 1
ATOM 643 N N . LEU A 1 81 ? 11.085 7.330 -15.868 1.00 84.19 81 LEU A N 1
ATOM 644 C CA . LEU A 1 81 ? 12.533 7.530 -15.700 1.00 84.19 81 LEU A CA 1
ATOM 645 C C . LEU A 1 81 ? 13.376 6.424 -16.352 1.00 84.19 81 LEU A C 1
ATOM 647 O O . LEU A 1 81 ? 14.521 6.672 -16.725 1.00 84.19 81 LEU A O 1
ATOM 651 N N . PHE A 1 82 ? 12.834 5.215 -16.527 1.00 80.75 82 PHE A N 1
ATOM 652 C CA . PHE A 1 82 ? 13.577 4.085 -17.092 1.00 80.75 82 PHE A CA 1
ATOM 653 C C . PHE A 1 82 ? 13.185 3.786 -18.546 1.00 80.75 82 PHE A C 1
ATOM 655 O O . PHE A 1 82 ? 12.006 3.728 -18.895 1.00 80.75 82 PHE A O 1
ATOM 662 N N . ARG A 1 83 ? 14.185 3.518 -19.402 1.00 78.44 83 ARG A N 1
ATOM 663 C CA . ARG A 1 83 ? 13.957 2.918 -20.730 1.00 78.44 83 ARG A CA 1
ATOM 664 C C . ARG A 1 83 ? 13.449 1.480 -20.583 1.00 78.44 83 ARG A C 1
ATOM 666 O O . ARG A 1 83 ? 13.566 0.866 -19.522 1.00 78.44 83 ARG A O 1
ATOM 673 N N . VAL A 1 84 ? 12.881 0.934 -21.659 1.00 82.62 84 VAL A N 1
ATOM 674 C CA . VAL A 1 84 ? 12.416 -0.461 -21.694 1.00 82.62 84 VAL A CA 1
ATOM 675 C C . VAL A 1 84 ? 13.586 -1.390 -21.368 1.00 82.62 84 VAL A C 1
ATOM 677 O O . VAL A 1 84 ? 14.564 -1.442 -22.108 1.00 82.62 84 VAL A O 1
ATOM 680 N N . GLN A 1 85 ? 13.488 -2.096 -20.242 1.00 88.12 85 GLN A N 1
ATOM 681 C CA . GLN A 1 85 ? 14.533 -2.989 -19.746 1.00 88.12 85 GLN A CA 1
ATOM 682 C C . GLN A 1 85 ? 13.934 -4.184 -19.005 1.00 88.12 85 GLN A C 1
ATOM 684 O O . GLN A 1 85 ? 12.758 -4.185 -18.627 1.00 88.12 85 GLN A O 1
ATOM 689 N N . LEU A 1 86 ? 14.762 -5.205 -18.801 1.00 88.50 86 LEU A N 1
ATOM 690 C CA . LEU A 1 86 ? 14.419 -6.394 -18.035 1.00 88.50 86 LEU A CA 1
ATOM 691 C C . LEU A 1 86 ? 14.784 -6.182 -16.565 1.00 88.50 86 LEU A C 1
ATOM 693 O O . LEU A 1 86 ? 15.938 -5.928 -16.235 1.00 88.50 86 LEU A O 1
ATOM 697 N N . ILE A 1 87 ? 13.797 -6.305 -15.684 1.00 88.75 87 ILE A N 1
ATOM 698 C CA . ILE A 1 87 ? 13.955 -6.170 -14.235 1.00 88.75 87 ILE A CA 1
ATOM 699 C C . ILE A 1 87 ? 13.809 -7.556 -13.607 1.00 88.75 87 ILE A C 1
ATOM 701 O O . ILE A 1 87 ? 12.898 -8.313 -13.946 1.00 88.75 87 ILE A O 1
ATOM 705 N N . SER A 1 88 ? 14.714 -7.905 -12.692 1.00 91.62 88 SER A N 1
ATOM 706 C CA . SER A 1 88 ? 14.662 -9.188 -11.984 1.00 91.62 88 SER A CA 1
ATOM 707 C C . SER A 1 88 ? 13.399 -9.299 -11.130 1.00 91.62 88 SER A C 1
ATOM 709 O O . SER A 1 88 ? 13.048 -8.371 -10.398 1.00 91.62 88 SER A O 1
ATOM 711 N N . ILE A 1 89 ? 12.746 -10.464 -11.158 1.00 91.19 89 ILE A N 1
ATOM 712 C CA . ILE A 1 89 ? 11.559 -10.726 -10.332 1.00 91.19 89 ILE A CA 1
ATOM 713 C C . ILE A 1 89 ? 11.846 -10.652 -8.826 1.00 91.19 89 ILE A C 1
ATOM 715 O O . ILE A 1 89 ? 10.929 -10.449 -8.036 1.00 91.19 89 ILE A O 1
ATOM 719 N N . ILE A 1 90 ? 13.109 -10.781 -8.410 1.00 93.00 90 ILE A N 1
ATOM 720 C CA . ILE A 1 90 ? 13.501 -10.720 -6.995 1.00 93.00 90 ILE A CA 1
ATOM 721 C C . ILE A 1 90 ? 13.048 -9.398 -6.358 1.00 93.00 90 ILE A C 1
ATOM 723 O O . ILE A 1 90 ? 12.555 -9.408 -5.233 1.00 93.00 90 ILE A O 1
ATOM 727 N N . TYR A 1 91 ? 13.118 -8.279 -7.088 1.00 90.88 91 TYR A N 1
ATOM 728 C CA . TYR A 1 91 ? 12.642 -6.986 -6.586 1.00 90.88 91 TYR A CA 1
ATOM 729 C C . TYR A 1 91 ? 11.140 -6.991 -6.293 1.00 90.88 91 TYR A C 1
ATOM 731 O O . TYR A 1 91 ? 10.707 -6.428 -5.291 1.00 90.88 91 TYR A O 1
ATOM 739 N N . LEU A 1 92 ? 10.350 -7.674 -7.126 1.00 91.88 92 LEU A N 1
ATOM 740 C CA . LEU A 1 92 ? 8.913 -7.826 -6.917 1.00 91.88 92 LEU A CA 1
ATOM 741 C C . LEU A 1 92 ? 8.608 -8.670 -5.674 1.00 91.88 92 LEU A C 1
ATOM 743 O O . LEU A 1 92 ? 7.708 -8.337 -4.908 1.00 91.88 92 LEU A O 1
ATOM 747 N N . LEU A 1 93 ? 9.370 -9.746 -5.461 1.00 94.31 93 LEU A N 1
ATOM 748 C CA . LEU A 1 93 ? 9.213 -10.609 -4.290 1.00 94.31 93 LEU A CA 1
ATOM 749 C C . LEU A 1 93 ? 9.559 -9.867 -2.999 1.00 94.31 93 LEU A C 1
ATOM 751 O O . LEU A 1 93 ? 8.783 -9.914 -2.049 1.00 94.31 93 LEU A O 1
ATOM 755 N N . ILE A 1 94 ? 10.676 -9.133 -2.978 1.00 95.69 94 ILE A N 1
ATOM 756 C CA . ILE A 1 94 ? 11.055 -8.288 -1.836 1.00 95.69 94 ILE A CA 1
ATOM 757 C C . ILE A 1 94 ? 9.948 -7.270 -1.553 1.00 95.69 94 ILE A C 1
ATOM 759 O O . ILE A 1 94 ? 9.519 -7.123 -0.410 1.00 95.69 94 ILE A O 1
ATOM 763 N N . TYR A 1 95 ? 9.440 -6.613 -2.595 1.00 94.94 95 TYR A N 1
ATOM 764 C CA . TYR A 1 95 ? 8.360 -5.642 -2.475 1.00 94.94 95 TYR A CA 1
ATOM 765 C C . TYR A 1 95 ? 7.089 -6.247 -1.854 1.00 94.94 95 TYR A C 1
ATOM 767 O O . TYR A 1 95 ? 6.544 -5.697 -0.897 1.00 94.94 95 TYR A O 1
ATOM 775 N N . ALA A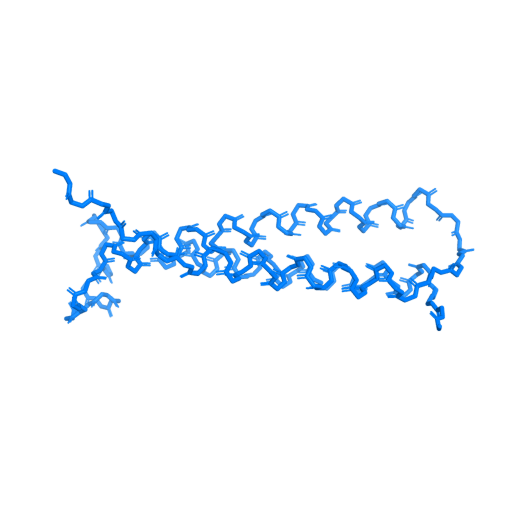 1 96 ? 6.661 -7.421 -2.327 1.00 94.88 96 ALA A N 1
ATOM 776 C CA . ALA A 1 96 ? 5.509 -8.132 -1.778 1.00 94.88 96 ALA A CA 1
ATOM 777 C C . ALA A 1 96 ? 5.717 -8.547 -0.311 1.00 94.88 96 ALA A C 1
ATOM 779 O O . ALA A 1 96 ? 4.819 -8.373 0.513 1.00 94.88 96 ALA A O 1
ATOM 780 N N . VAL A 1 97 ? 6.908 -9.045 0.039 1.00 97.38 97 VAL A N 1
ATOM 781 C CA . VAL A 1 97 ? 7.250 -9.411 1.423 1.00 97.38 97 VAL A CA 1
ATOM 782 C C . VAL A 1 97 ? 7.172 -8.195 2.345 1.00 97.38 97 VAL A C 1
ATOM 784 O O . VAL A 1 97 ? 6.591 -8.291 3.425 1.00 97.38 97 VAL A O 1
ATOM 787 N N . LEU A 1 98 ? 7.689 -7.038 1.921 1.00 97.31 98 LEU A N 1
ATOM 788 C CA . LEU A 1 98 ? 7.618 -5.807 2.714 1.00 97.31 98 LEU A CA 1
ATOM 789 C C . LEU A 1 98 ? 6.172 -5.353 2.954 1.00 97.31 98 LEU A C 1
ATOM 791 O O . LEU A 1 98 ? 5.840 -4.949 4.074 1.00 97.31 98 LEU A O 1
ATOM 795 N N . ILE A 1 99 ? 5.303 -5.463 1.943 1.00 95.94 99 ILE A N 1
ATOM 796 C CA . ILE A 1 99 ? 3.866 -5.192 2.093 1.00 95.94 99 ILE A CA 1
ATOM 797 C C . ILE A 1 99 ? 3.277 -6.105 3.168 1.00 95.94 99 ILE A C 1
ATOM 799 O O . ILE A 1 99 ? 2.713 -5.617 4.149 1.00 95.94 99 ILE A O 1
ATOM 803 N N . VAL A 1 100 ? 3.453 -7.421 3.027 1.00 96.12 100 VAL A N 1
ATOM 804 C CA . VAL A 1 100 ? 2.895 -8.414 3.958 1.00 96.12 100 VAL A CA 1
ATOM 805 C C . VAL A 1 100 ? 3.386 -8.173 5.386 1.00 96.12 100 VAL A C 1
ATOM 807 O O . VAL A 1 100 ? 2.574 -8.123 6.311 1.00 96.12 100 VAL A O 1
ATOM 810 N N . LEU A 1 101 ? 4.689 -7.952 5.575 1.00 96.12 101 LEU A N 1
ATOM 811 C CA . LEU A 1 101 ? 5.253 -7.647 6.890 1.00 96.12 101 LEU A CA 1
ATOM 812 C C . LEU A 1 101 ? 4.629 -6.384 7.490 1.00 96.12 101 LEU A C 1
ATOM 814 O O . LEU A 1 101 ? 4.227 -6.405 8.651 1.00 96.12 101 LEU A O 1
ATOM 818 N N . SER A 1 102 ? 4.465 -5.316 6.706 1.00 94.31 102 SER A N 1
ATOM 819 C CA . SER A 1 102 ? 3.847 -4.069 7.181 1.00 94.31 102 SER A CA 1
ATOM 820 C C . SER A 1 102 ? 2.423 -4.290 7.695 1.00 94.31 102 SER A C 1
ATOM 822 O O . SER A 1 102 ? 2.061 -3.774 8.753 1.00 94.31 102 SER A O 1
ATOM 824 N N . PHE A 1 103 ? 1.627 -5.101 6.990 1.00 93.12 103 PHE A N 1
ATOM 825 C CA . PHE A 1 103 ? 0.281 -5.468 7.435 1.00 93.12 103 PHE A CA 1
ATOM 826 C C . PHE A 1 103 ? 0.308 -6.295 8.723 1.00 93.12 103 PHE A C 1
ATOM 828 O O . PHE A 1 103 ? -0.478 -6.030 9.633 1.00 93.12 103 PHE A O 1
ATOM 835 N N . ILE A 1 104 ? 1.226 -7.259 8.842 1.00 93.50 104 ILE A N 1
ATOM 836 C CA . ILE A 1 104 ? 1.383 -8.069 10.060 1.00 93.50 104 ILE A CA 1
ATOM 837 C C . ILE A 1 104 ? 1.738 -7.181 11.256 1.00 93.50 104 ILE A C 1
ATOM 839 O O . ILE A 1 104 ? 1.123 -7.308 12.315 1.00 93.50 104 ILE A O 1
ATOM 843 N N . PHE A 1 105 ? 2.694 -6.265 11.096 1.00 91.75 105 PHE A N 1
ATOM 844 C CA . PHE A 1 105 ? 3.093 -5.349 12.163 1.00 91.75 105 PHE A CA 1
ATOM 845 C C . PHE A 1 105 ? 1.959 -4.398 12.555 1.00 91.75 105 PHE A C 1
ATOM 847 O O . PHE A 1 105 ? 1.688 -4.243 13.743 1.00 91.75 105 PHE A O 1
ATOM 854 N N . ALA A 1 106 ? 1.224 -3.838 11.592 1.00 89.31 106 ALA A N 1
ATOM 855 C CA . ALA A 1 106 ? 0.079 -2.977 11.890 1.00 89.31 106 ALA A CA 1
ATOM 856 C C . ALA A 1 106 ? -1.112 -3.724 12.513 1.00 89.31 106 ALA A C 1
ATOM 858 O O . ALA A 1 106 ? -1.892 -3.126 13.256 1.00 89.31 106 ALA A O 1
ATOM 859 N N . ALA A 1 107 ? -1.254 -5.027 12.243 1.00 86.94 107 ALA A N 1
ATOM 860 C CA . ALA A 1 107 ? -2.291 -5.866 12.840 1.00 86.94 107 ALA A CA 1
ATOM 861 C C . ALA A 1 107 ? -2.042 -6.184 14.317 1.00 86.94 107 ALA A C 1
ATOM 863 O O . ALA A 1 107 ? -3.002 -6.505 15.026 1.00 86.94 107 ALA A O 1
ATOM 864 N N . ARG A 1 108 ? -0.787 -6.124 14.779 1.00 86.44 108 ARG A N 1
ATOM 865 C CA . ARG A 1 108 ? -0.447 -6.364 16.182 1.00 86.44 108 ARG A CA 1
ATOM 866 C C . ARG A 1 108 ? -0.940 -5.185 17.020 1.00 86.44 108 ARG A C 1
ATOM 868 O O . ARG A 1 108 ? -0.466 -4.056 16.903 1.00 86.44 108 ARG A O 1
ATOM 875 N N . VAL A 1 109 ? -1.933 -5.460 17.860 1.00 65.06 109 VAL A N 1
ATOM 876 C CA . VAL A 1 109 ? -2.382 -4.535 18.899 1.00 65.06 109 VAL A CA 1
ATOM 877 C C . VAL A 1 109 ? -1.338 -4.591 20.006 1.00 65.06 109 VAL A C 1
ATOM 879 O O . VAL A 1 109 ? -1.156 -5.634 20.634 1.00 65.06 109 VAL A O 1
ATOM 882 N N . GLU A 1 110 ? -0.633 -3.487 20.231 1.00 61.22 110 GLU A N 1
ATOM 883 C CA . GLU A 1 110 ? 0.121 -3.325 21.469 1.00 61.22 110 GLU A CA 1
ATOM 884 C C . GLU A 1 110 ? -0.908 -3.303 22.593 1.00 61.22 110 GLU A C 1
ATOM 886 O O . GLU A 1 110 ? -1.720 -2.380 22.688 1.00 61.22 110 GLU A O 1
ATOM 891 N N . LYS A 1 111 ? -0.910 -4.340 23.435 1.00 49.72 111 LYS A N 1
ATOM 892 C CA . LYS A 1 111 ? -1.522 -4.206 24.752 1.00 49.72 111 LYS A CA 1
ATOM 893 C C . LYS A 1 111 ? -0.807 -3.028 25.400 1.00 49.72 111 LYS A C 1
ATOM 895 O O . LYS A 1 111 ? 0.402 -3.113 25.608 1.00 49.72 111 LYS A O 1
ATOM 900 N N . LYS A 1 112 ? -1.523 -1.934 25.681 1.00 44.41 112 LYS A N 1
ATOM 901 C CA . LYS A 1 112 ? -1.005 -0.916 26.597 1.00 44.41 112 LYS A CA 1
ATOM 902 C C . LYS A 1 112 ? -0.535 -1.672 27.836 1.00 44.41 112 LYS A C 1
ATOM 904 O O . LYS A 1 112 ? -1.336 -2.384 28.442 1.00 44.41 112 LYS A O 1
ATOM 909 N N . ALA A 1 113 ? 0.755 -1.578 28.148 1.00 43.78 113 ALA A N 1
ATOM 910 C CA . ALA A 1 113 ? 1.249 -1.982 29.448 1.00 43.78 113 ALA A CA 1
ATOM 911 C C . ALA A 1 113 ? 0.439 -1.175 30.466 1.00 43.78 113 ALA A C 1
ATOM 913 O O . ALA A 1 113 ? 0.493 0.054 30.479 1.00 43.78 113 ALA A O 1
ATOM 914 N N . SER A 1 114 ? -0.419 -1.866 31.210 1.00 40.81 114 SER A N 1
ATOM 915 C CA . SER A 1 114 ? -1.077 -1.321 32.384 1.00 40.81 114 SER A CA 1
ATOM 916 C C . SER A 1 114 ? 0.024 -1.053 33.404 1.00 40.81 114 SER A C 1
ATOM 918 O O . SER A 1 114 ? 0.497 -1.990 34.047 1.00 40.81 114 SER A O 1
ATOM 920 N N . THR A 1 115 ? 0.476 0.196 33.454 1.00 36.28 115 THR A N 1
ATOM 921 C CA . THR A 1 115 ? 1.241 0.748 34.579 1.00 36.28 115 THR A CA 1
ATOM 922 C C . THR A 1 115 ? 0.287 1.559 35.428 1.00 36.28 115 THR A C 1
ATOM 924 O O . THR A 1 115 ? -0.537 2.277 34.813 1.00 36.28 115 THR A O 1
#